Protein AF-A0A1Q9PW39-F1 (afdb_monomer_lite)

Structure (mmCIF, N/CA/C/O backbone):
data_AF-A0A1Q9PW39-F1
#
_entry.id   AF-A0A1Q9PW39-F1
#
loop_
_atom_site.group_PDB
_atom_site.id
_atom_site.type_symbol
_atom_site.label_atom_id
_atom_site.label_alt_id
_atom_site.label_comp_id
_atom_site.label_asym_id
_atom_site.label_entity_id
_atom_site.label_seq_id
_atom_site.pdbx_PDB_ins_code
_atom_site.Cartn_x
_atom_site.Cartn_y
_atom_site.Cartn_z
_atom_site.occupancy
_atom_site.B_iso_or_equiv
_atom_site.auth_seq_id
_atom_site.auth_comp_id
_atom_site.auth_asym_id
_atom_site.auth_atom_id
_atom_site.pdbx_PDB_model_num
ATOM 1 N N . MET A 1 1 ? 52.541 -20.132 -3.576 1.00 44.22 1 MET A N 1
ATOM 2 C CA . MET A 1 1 ? 51.783 -19.051 -2.914 1.00 44.22 1 MET A CA 1
ATOM 3 C C . MET A 1 1 ? 50.313 -19.283 -3.195 1.00 44.22 1 MET A C 1
ATOM 5 O O . MET A 1 1 ? 49.971 -19.613 -4.321 1.00 44.22 1 MET A O 1
ATOM 9 N N . GLN A 1 2 ? 49.521 -19.279 -2.127 1.00 35.78 2 GLN A N 1
ATOM 10 C CA . GLN A 1 2 ? 48.144 -19.759 -2.060 1.00 35.78 2 GLN A CA 1
ATOM 11 C C . GLN A 1 2 ? 47.137 -18.860 -2.798 1.00 35.78 2 GLN A C 1
ATOM 13 O O . GLN A 1 2 ? 47.379 -17.685 -3.049 1.00 35.78 2 GLN A O 1
ATOM 18 N N . SER A 1 3 ? 46.020 -19.505 -3.118 1.00 42.00 3 SER A N 1
ATOM 19 C CA . SER A 1 3 ? 44.758 -19.096 -3.737 1.00 42.00 3 SER A CA 1
ATOM 20 C C . SER A 1 3 ? 43.992 -17.9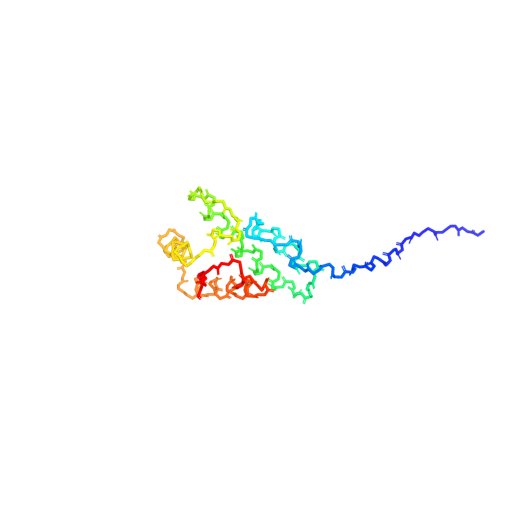39 -3.084 1.00 42.00 3 SER A C 1
ATOM 22 O O . SER A 1 3 ? 44.025 -17.797 -1.866 1.00 42.00 3 SER A O 1
ATOM 24 N N . ASN A 1 4 ? 43.208 -17.234 -3.914 1.00 40.62 4 ASN A N 1
ATOM 25 C CA . ASN A 1 4 ? 41.795 -16.819 -3.736 1.00 40.62 4 ASN A CA 1
ATOM 26 C C . ASN A 1 4 ? 41.394 -16.098 -5.055 1.00 40.62 4 ASN A C 1
ATOM 28 O O . ASN A 1 4 ? 42.031 -15.111 -5.397 1.00 40.62 4 ASN A O 1
ATOM 32 N N . LEU A 1 5 ? 40.526 -16.579 -5.967 1.00 45.62 5 LEU A N 1
ATOM 33 C CA . LEU A 1 5 ? 39.080 -16.864 -5.842 1.00 45.62 5 LEU A CA 1
ATOM 34 C C . LEU A 1 5 ? 38.441 -15.856 -4.874 1.00 45.62 5 LEU A C 1
ATOM 36 O O . LEU A 1 5 ? 38.631 -15.957 -3.671 1.00 45.62 5 LEU A O 1
ATOM 40 N N . THR A 1 6 ? 37.677 -14.854 -5.308 1.00 38.84 6 THR A N 1
ATOM 41 C CA . THR A 1 6 ? 36.295 -15.039 -5.771 1.00 38.84 6 THR A CA 1
ATOM 42 C C . THR A 1 6 ? 35.762 -13.693 -6.287 1.00 38.84 6 THR A C 1
ATOM 44 O O . THR A 1 6 ? 35.873 -12.681 -5.609 1.00 38.84 6 THR A O 1
ATOM 47 N N . SER A 1 7 ? 35.210 -13.723 -7.497 1.00 47.41 7 SER A N 1
ATOM 48 C CA . SER A 1 7 ? 34.020 -13.009 -7.976 1.00 47.41 7 SER A CA 1
ATOM 49 C C . SER A 1 7 ? 33.619 -11.684 -7.309 1.00 47.41 7 SER A C 1
ATOM 51 O O . SER A 1 7 ? 32.863 -11.678 -6.346 1.00 47.41 7 SER A O 1
ATOM 53 N N . GLU A 1 8 ? 33.907 -10.568 -7.972 1.00 41.78 8 GLU A N 1
ATOM 54 C CA . GLU A 1 8 ? 32.950 -9.460 -8.030 1.00 41.78 8 GLU A CA 1
ATOM 55 C C . GLU A 1 8 ? 32.632 -9.211 -9.499 1.00 41.78 8 GLU A C 1
ATOM 57 O O . GLU A 1 8 ? 33.194 -8.352 -10.174 1.00 41.78 8 GLU A O 1
ATOM 62 N N . GLN A 1 9 ? 31.731 -10.050 -10.018 1.00 38.16 9 GLN A N 1
ATOM 63 C CA . GLN A 1 9 ? 30.943 -9.680 -11.180 1.00 38.16 9 GLN A CA 1
ATOM 64 C C . GLN A 1 9 ? 30.216 -8.389 -10.811 1.00 38.16 9 GLN A C 1
ATOM 66 O O . GLN A 1 9 ? 29.185 -8.415 -10.139 1.00 38.16 9 GLN A O 1
ATOM 71 N N . GLN A 1 10 ? 30.760 -7.262 -11.255 1.00 41.38 10 GLN A N 1
ATOM 72 C CA . GLN A 1 10 ? 29.987 -6.052 -11.451 1.00 41.38 10 GLN A CA 1
ATOM 73 C C . GLN A 1 10 ? 28.914 -6.410 -12.480 1.00 41.38 10 GLN A C 1
ATOM 75 O O . GLN A 1 10 ? 29.132 -6.352 -13.688 1.00 41.38 10 GLN A O 1
ATOM 80 N N . LYS A 1 11 ? 27.760 -6.887 -12.001 1.00 40.84 11 LYS A N 1
ATOM 81 C CA . LYS A 1 11 ? 26.545 -6.911 -12.804 1.00 40.84 11 LYS A CA 1
ATOM 82 C C . LYS A 1 11 ? 26.178 -5.454 -13.024 1.00 40.84 11 LYS A C 1
ATOM 84 O O . LYS A 1 11 ? 25.486 -4.848 -12.209 1.00 40.84 11 LYS A O 1
ATOM 89 N N . GLU A 1 12 ? 26.672 -4.912 -14.130 1.00 35.75 12 GLU A N 1
ATOM 90 C CA . GLU A 1 12 ? 26.015 -3.842 -14.860 1.00 35.75 12 GLU A CA 1
ATOM 91 C C . GLU A 1 12 ? 24.556 -4.263 -15.051 1.00 35.75 12 GLU A C 1
ATOM 93 O O . GLU A 1 12 ? 24.194 -5.005 -15.963 1.00 35.75 12 GLU A O 1
ATOM 98 N N . THR A 1 13 ? 23.699 -3.856 -14.120 1.00 39.84 13 THR A N 1
ATOM 99 C CA . THR A 1 13 ? 22.262 -3.905 -14.323 1.00 39.84 13 THR A CA 1
ATOM 100 C C . THR A 1 13 ? 21.966 -2.739 -15.238 1.00 39.84 13 THR A C 1
ATOM 102 O O . THR A 1 13 ? 21.780 -1.601 -14.814 1.00 39.84 13 THR A O 1
ATOM 105 N N . THR A 1 14 ? 22.006 -3.003 -16.542 1.00 41.62 14 THR A N 1
ATOM 106 C CA . THR A 1 14 ? 21.404 -2.096 -17.508 1.00 41.62 14 THR A CA 1
ATOM 107 C C . THR A 1 14 ? 19.986 -1.816 -17.004 1.00 41.62 14 THR A C 1
ATOM 109 O O . THR A 1 14 ? 19.255 -2.781 -16.758 1.00 41.62 14 THR A O 1
ATOM 112 N N . PRO A 1 15 ? 19.580 -0.550 -16.798 1.00 45.84 15 PRO A N 1
ATOM 113 C CA . PRO A 1 15 ? 18.215 -0.218 -16.428 1.00 45.84 15 PRO A CA 1
ATOM 114 C C . PRO A 1 15 ? 17.318 -0.520 -17.632 1.00 45.84 15 PRO A C 1
ATOM 116 O O . PRO A 1 15 ? 16.942 0.368 -18.396 1.00 45.84 15 PRO A O 1
ATOM 119 N N . GLY A 1 16 ? 16.999 -1.803 -17.832 1.00 50.38 16 GLY A N 1
ATOM 120 C CA . GLY A 1 16 ? 15.822 -2.216 -18.577 1.00 50.38 16 GLY A CA 1
ATOM 121 C C . GLY A 1 16 ? 14.678 -1.454 -17.937 1.00 50.38 16 GLY A C 1
ATOM 122 O O . GLY A 1 16 ? 14.492 -1.540 -16.720 1.00 50.38 16 GLY A O 1
ATOM 123 N N . LYS A 1 17 ? 14.051 -0.568 -18.713 1.00 63.88 17 LYS A N 1
ATOM 124 C CA . LYS A 1 17 ? 13.195 0.491 -18.182 1.00 63.88 17 LYS A CA 1
ATOM 125 C C . LYS A 1 17 ? 12.203 -0.180 -17.244 1.00 63.88 17 LYS A C 1
ATOM 127 O O . LYS A 1 17 ? 11.577 -1.153 -17.630 1.00 63.88 17 LYS A O 1
ATOM 132 N N . ILE A 1 18 ? 12.053 0.312 -16.016 1.00 69.75 18 ILE A N 1
ATOM 133 C CA . ILE A 1 18 ? 11.127 -0.252 -15.011 1.00 69.75 18 ILE A CA 1
ATOM 134 C C . ILE A 1 18 ? 9.733 -0.539 -15.620 1.00 69.75 18 ILE A C 1
ATOM 136 O O . ILE A 1 18 ? 9.086 -1.521 -15.273 1.00 69.75 18 ILE A O 1
ATOM 140 N N . LYS A 1 19 ? 9.332 0.277 -16.605 1.00 66.38 19 LYS A N 1
ATOM 141 C CA . LYS A 1 19 ? 8.120 0.153 -17.430 1.00 66.38 19 LYS A CA 1
ATOM 142 C C . LYS A 1 19 ? 7.991 -1.150 -18.235 1.00 66.38 19 LYS A C 1
ATOM 144 O O . LYS A 1 19 ? 6.879 -1.548 -18.546 1.00 66.38 19 LYS A O 1
ATOM 149 N N . ASP A 1 20 ? 9.099 -1.803 -18.563 1.00 74.38 20 ASP A N 1
ATOM 150 C CA . ASP A 1 20 ? 9.137 -3.068 -19.304 1.00 74.38 20 ASP A CA 1
ATOM 151 C C . ASP A 1 20 ? 8.954 -4.273 -18.361 1.00 74.38 20 ASP A C 1
ATOM 153 O O . ASP A 1 20 ? 8.680 -5.383 -18.811 1.00 74.38 20 ASP A O 1
ATOM 157 N N . ARG A 1 21 ? 9.101 -4.061 -17.042 1.00 81.31 21 ARG A N 1
ATOM 158 C CA . ARG A 1 21 ? 9.002 -5.098 -15.998 1.00 81.31 21 ARG A CA 1
ATOM 159 C C . ARG A 1 21 ? 7.740 -4.983 -15.135 1.00 81.31 21 ARG A C 1
ATOM 161 O O . ARG A 1 21 ? 7.458 -5.906 -14.379 1.00 81.31 21 ARG A O 1
ATOM 168 N N . ILE A 1 22 ? 7.013 -3.865 -15.215 1.00 84.94 22 ILE A N 1
ATOM 169 C CA . ILE A 1 22 ? 5.817 -3.579 -14.411 1.00 84.94 22 ILE A CA 1
ATOM 170 C C . ILE A 1 22 ? 4.678 -3.133 -15.335 1.00 84.94 22 ILE A C 1
ATOM 172 O O . ILE A 1 22 ? 4.841 -2.212 -16.131 1.00 84.94 22 ILE A O 1
ATOM 176 N N . ASN A 1 23 ? 3.512 -3.762 -15.194 1.00 86.00 23 ASN A N 1
ATOM 177 C CA . ASN A 1 23 ? 2.263 -3.420 -15.883 1.00 86.00 23 ASN A CA 1
ATOM 178 C C . ASN A 1 23 ? 1.059 -3.512 -14.918 1.00 86.00 23 ASN A C 1
ATOM 180 O O . ASN A 1 23 ? 1.236 -3.844 -13.748 1.00 86.00 23 ASN A O 1
ATOM 184 N N . GLY A 1 24 ? -0.161 -3.238 -15.399 1.00 85.62 24 GLY A N 1
ATOM 185 C CA . GLY A 1 24 ? -1.390 -3.284 -14.586 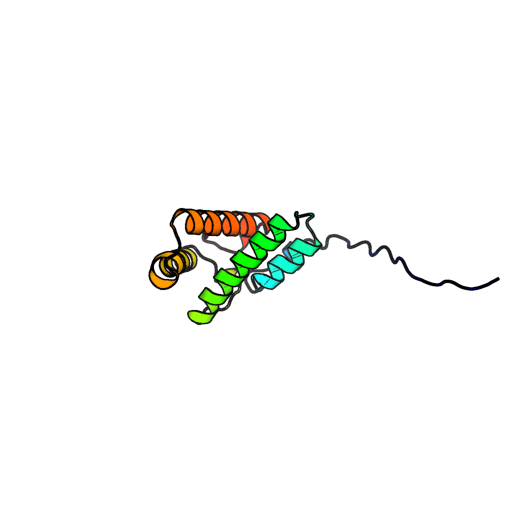1.00 85.62 24 GLY A CA 1
ATOM 186 C C . GLY A 1 24 ? -1.647 -4.627 -13.887 1.00 85.62 24 GLY A C 1
ATOM 187 O O . GLY A 1 24 ? -2.068 -4.647 -12.733 1.00 85.62 24 GLY A O 1
ATOM 188 N N . ASN A 1 25 ? -1.268 -5.737 -14.527 1.00 90.00 25 ASN A N 1
ATOM 189 C CA . ASN A 1 25 ? -1.411 -7.098 -13.995 1.00 90.00 25 ASN A CA 1
ATOM 190 C C . ASN A 1 25 ? -0.278 -7.509 -13.046 1.00 90.00 25 ASN A C 1
ATOM 192 O O . ASN A 1 25 ? -0.268 -8.619 -12.519 1.00 90.00 25 ASN A O 1
ATOM 196 N N . SER A 1 26 ? 0.723 -6.652 -12.850 1.00 91.31 26 SER A N 1
ATOM 197 C CA . SER A 1 26 ? 1.806 -6.942 -11.917 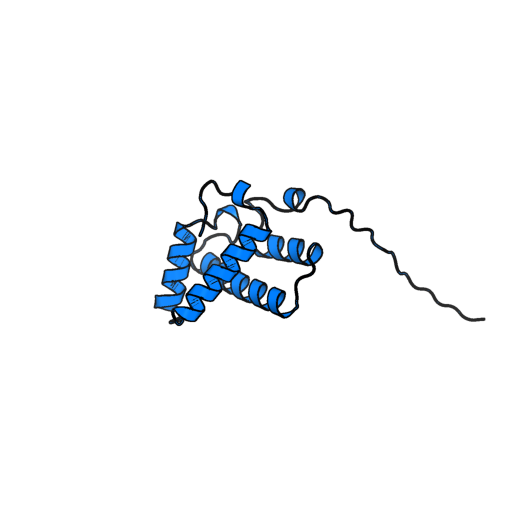1.00 91.31 26 SER A CA 1
ATOM 198 C C . SER A 1 26 ? 1.308 -6.763 -10.489 1.00 91.31 26 SER A C 1
ATOM 200 O O . SER A 1 26 ? 0.614 -5.789 -10.180 1.00 91.31 26 SER A O 1
ATOM 202 N N . SER A 1 27 ? 1.691 -7.683 -9.601 1.00 94.12 27 SER A N 1
ATOM 203 C CA . SER A 1 27 ? 1.381 -7.531 -8.183 1.00 94.12 27 SER A CA 1
ATOM 204 C C . SER A 1 27 ? 2.061 -6.287 -7.616 1.00 94.12 27 SER A C 1
ATOM 206 O O . SER A 1 27 ? 3.173 -5.913 -8.010 1.00 94.12 27 SER A O 1
ATOM 208 N N . ILE A 1 28 ? 1.407 -5.642 -6.654 1.00 92.38 28 ILE A N 1
ATOM 209 C CA . ILE A 1 28 ? 1.965 -4.461 -5.995 1.00 92.38 28 ILE A CA 1
ATOM 210 C C . ILE A 1 28 ? 3.285 -4.780 -5.266 1.00 92.38 28 ILE A C 1
ATOM 212 O O . ILE A 1 28 ? 4.193 -3.944 -5.232 1.00 92.38 28 ILE A O 1
ATOM 216 N N . ARG A 1 29 ? 3.435 -6.005 -4.739 1.00 94.62 29 ARG A N 1
ATOM 217 C CA . ARG A 1 29 ? 4.688 -6.490 -4.143 1.00 94.62 29 ARG A CA 1
ATOM 218 C C . ARG A 1 29 ? 5.815 -6.585 -5.158 1.00 94.62 29 ARG A C 1
ATOM 220 O O . ARG A 1 29 ? 6.893 -6.059 -4.896 1.00 94.62 29 ARG A O 1
ATOM 227 N N . LEU A 1 30 ? 5.556 -7.197 -6.313 1.00 92.56 30 LEU A N 1
ATOM 228 C CA . LEU A 1 30 ? 6.547 -7.321 -7.379 1.00 92.56 30 LEU A CA 1
ATOM 229 C C . LEU A 1 30 ? 7.001 -5.936 -7.853 1.00 92.56 30 LEU A C 1
ATOM 231 O O . LEU A 1 30 ? 8.192 -5.686 -8.028 1.00 92.56 30 LEU A O 1
ATOM 235 N N . ALA A 1 31 ? 6.057 -5.004 -7.995 1.00 91.25 31 ALA A N 1
ATOM 236 C CA . ALA A 1 31 ? 6.365 -3.627 -8.351 1.00 91.25 31 ALA A CA 1
ATOM 237 C C . ALA A 1 31 ? 7.290 -2.950 -7.323 1.00 91.25 31 ALA A C 1
ATOM 239 O O . ALA A 1 31 ? 8.209 -2.217 -7.695 1.00 91.25 31 ALA A O 1
ATOM 240 N N . PHE A 1 32 ? 7.090 -3.218 -6.030 1.00 92.75 32 PHE A N 1
ATOM 241 C CA . PHE A 1 32 ? 7.965 -2.731 -4.966 1.00 92.75 32 PHE A CA 1
ATOM 242 C C . PHE A 1 32 ? 9.365 -3.342 -5.011 1.00 92.75 32 PHE A C 1
ATOM 244 O O . PHE A 1 32 ? 10.336 -2.597 -4.909 1.00 92.75 32 PHE A O 1
ATOM 251 N N . GLU A 1 33 ? 9.476 -4.653 -5.209 1.00 91.88 33 GLU A N 1
ATOM 252 C CA . GLU A 1 33 ? 10.761 -5.357 -5.309 1.00 91.88 33 GLU A CA 1
ATOM 253 C C . GLU A 1 33 ? 11.592 -4.828 -6.483 1.00 91.88 33 GLU A C 1
ATOM 255 O O . GLU A 1 33 ? 12.744 -4.430 -6.307 1.00 91.88 33 GLU A O 1
ATOM 260 N N . ILE A 1 34 ? 10.975 -4.692 -7.660 1.00 89.75 34 ILE A N 1
ATOM 261 C CA . ILE A 1 34 ? 11.627 -4.116 -8.843 1.00 89.75 34 ILE A CA 1
ATOM 262 C C . ILE A 1 34 ? 12.067 -2.674 -8.569 1.00 89.75 34 ILE A C 1
ATOM 264 O O . ILE A 1 34 ? 13.168 -2.273 -8.943 1.00 89.75 34 ILE A O 1
ATOM 268 N N . MET A 1 35 ? 11.243 -1.864 -7.906 1.00 87.38 35 MET A N 1
ATOM 269 C CA . MET A 1 35 ? 11.628 -0.491 -7.568 1.00 87.38 35 MET A CA 1
ATOM 270 C C . MET A 1 35 ? 12.766 -0.425 -6.556 1.00 87.38 35 MET A C 1
ATOM 272 O O . MET A 1 35 ? 13.631 0.440 -6.686 1.00 87.38 35 MET A O 1
ATOM 276 N N . GLN A 1 36 ? 12.784 -1.326 -5.575 1.00 89.81 36 GLN A N 1
ATOM 277 C CA . GLN A 1 36 ? 13.856 -1.434 -4.593 1.00 89.81 36 GLN A CA 1
ATOM 278 C C . GLN A 1 36 ? 15.193 -1.790 -5.259 1.00 89.81 36 GLN A C 1
ATOM 280 O O . GLN A 1 36 ? 16.219 -1.238 -4.873 1.00 89.81 36 GLN A O 1
ATOM 285 N N . GLU A 1 37 ? 15.189 -2.643 -6.287 1.00 87.25 37 GLU A N 1
ATOM 286 C CA . GLU A 1 37 ? 16.386 -2.943 -7.091 1.00 87.25 37 GLU A CA 1
ATOM 287 C C . GLU A 1 37 ? 16.909 -1.717 -7.860 1.00 87.25 37 GLU A C 1
ATOM 289 O O . GLU A 1 37 ? 18.104 -1.616 -8.124 1.00 87.25 37 GLU A O 1
ATOM 294 N N . ASN A 1 38 ? 16.021 -0.791 -8.239 1.00 81.50 38 ASN A N 1
ATOM 295 C CA . ASN A 1 38 ? 16.330 0.304 -9.166 1.00 81.50 38 ASN A CA 1
ATOM 296 C C . ASN A 1 38 ? 16.425 1.691 -8.502 1.00 81.50 38 ASN A C 1
ATOM 298 O O . ASN A 1 38 ? 16.770 2.666 -9.173 1.00 81.50 38 ASN A O 1
ATOM 302 N N . ARG A 1 39 ? 16.102 1.826 -7.209 1.00 81.12 39 ARG A N 1
ATOM 303 C CA . ARG A 1 39 ? 16.140 3.105 -6.481 1.00 81.12 39 ARG A CA 1
ATOM 304 C C . ARG A 1 39 ? 16.854 2.991 -5.140 1.00 81.12 39 ARG A C 1
ATOM 306 O O . ARG A 1 39 ? 16.588 2.104 -4.339 1.00 81.12 39 ARG A O 1
ATOM 313 N N . SER A 1 40 ? 17.678 3.992 -4.837 1.00 86.00 40 SER A N 1
ATOM 314 C CA . SER A 1 40 ? 18.356 4.129 -3.544 1.00 86.00 40 SER A CA 1
ATOM 315 C C . SER A 1 40 ? 17.438 4.762 -2.490 1.00 86.00 40 SER A C 1
ATOM 317 O O . SER A 1 40 ? 17.538 5.950 -2.183 1.00 86.00 40 SER A O 1
ATOM 319 N N . TRP A 1 41 ? 16.507 3.981 -1.943 1.00 88.31 41 TRP A N 1
ATOM 320 C CA . TRP A 1 41 ? 15.682 4.400 -0.808 1.00 88.31 41 TRP A CA 1
ATOM 321 C C . TRP A 1 41 ? 16.358 4.109 0.533 1.00 88.31 41 TRP A C 1
ATOM 323 O O . TRP A 1 41 ? 17.064 3.118 0.689 1.00 88.31 41 TRP A O 1
ATOM 333 N N . SER A 1 42 ? 16.109 4.962 1.531 1.00 93.00 42 SER A N 1
ATOM 334 C CA . SER A 1 42 ? 16.565 4.693 2.898 1.00 93.00 42 SER A CA 1
ATOM 335 C C . SER A 1 42 ? 15.864 3.458 3.479 1.00 93.00 42 SER A C 1
ATOM 337 O O . SER A 1 42 ? 14.716 3.175 3.131 1.00 93.00 42 SER A O 1
ATOM 339 N N . ASN A 1 43 ? 16.494 2.777 4.440 1.00 92.88 43 ASN A N 1
ATOM 340 C CA . ASN A 1 43 ? 15.880 1.638 5.139 1.00 92.88 43 ASN A CA 1
ATOM 341 C C . ASN A 1 43 ? 14.526 1.995 5.777 1.00 92.88 43 ASN A C 1
ATOM 343 O O . ASN A 1 43 ? 13.597 1.189 5.768 1.00 92.88 43 ASN A O 1
ATOM 347 N N . ASN A 1 44 ? 14.383 3.227 6.273 1.00 92.94 44 ASN A N 1
ATOM 348 C CA . ASN A 1 44 ? 13.123 3.717 6.834 1.00 92.94 44 ASN A CA 1
ATOM 349 C C . ASN A 1 44 ? 12.041 3.849 5.758 1.00 92.94 44 ASN A C 1
ATOM 351 O O . ASN A 1 44 ? 10.893 3.471 5.982 1.00 92.94 44 ASN A O 1
ATOM 355 N N . THR A 1 45 ? 12.407 4.349 4.578 1.00 91.12 45 THR A N 1
ATOM 356 C CA . THR A 1 45 ? 11.511 4.447 3.421 1.00 91.12 45 THR A CA 1
ATOM 357 C C . THR A 1 45 ? 11.078 3.059 2.949 1.00 91.12 45 THR A C 1
ATOM 359 O O . THR A 1 45 ? 9.885 2.836 2.757 1.00 91.12 45 THR A O 1
ATOM 362 N N . LEU A 1 46 ? 12.018 2.114 2.838 1.00 92.69 46 LEU A N 1
ATOM 363 C CA . LEU A 1 46 ? 11.739 0.723 2.467 1.00 92.69 46 LEU A CA 1
ATOM 364 C C . LEU A 1 46 ? 10.787 0.050 3.455 1.00 92.69 46 LEU A C 1
ATOM 366 O O . LEU A 1 46 ? 9.785 -0.534 3.050 1.00 92.69 46 LEU A O 1
ATOM 370 N N . SER A 1 47 ? 11.063 0.187 4.753 1.00 94.25 47 SER A N 1
ATOM 371 C CA . SER A 1 47 ? 10.204 -0.343 5.812 1.00 94.25 47 SER A CA 1
ATOM 372 C C . SER A 1 47 ? 8.806 0.281 5.763 1.00 94.25 47 SER A C 1
ATOM 374 O O . SER A 1 47 ? 7.802 -0.427 5.825 1.00 94.25 47 SER A O 1
ATOM 376 N N . SER A 1 48 ? 8.718 1.601 5.566 1.00 93.50 48 SER A N 1
ATOM 377 C CA . SER A 1 48 ? 7.440 2.303 5.433 1.00 93.50 48 SER A CA 1
ATOM 378 C C . SER A 1 48 ? 6.634 1.796 4.238 1.00 93.50 48 SER A C 1
ATOM 380 O O . SER A 1 48 ? 5.461 1.463 4.404 1.00 93.50 48 SER A O 1
ATOM 382 N N . TYR A 1 49 ? 7.236 1.694 3.050 1.00 94.12 49 TYR A N 1
ATOM 383 C CA . TYR A 1 49 ? 6.545 1.168 1.872 1.00 94.12 49 TYR A CA 1
ATOM 384 C C . TYR A 1 49 ? 6.123 -0.282 2.071 1.00 94.12 49 TYR A C 1
ATOM 386 O O . TYR A 1 49 ? 4.944 -0.583 1.919 1.00 94.12 49 TYR A O 1
ATOM 394 N N . SER A 1 50 ? 7.033 -1.153 2.506 1.00 95.00 50 SER A N 1
ATOM 395 C CA . SER A 1 50 ? 6.728 -2.568 2.712 1.00 95.00 50 SER A CA 1
ATOM 396 C C . SER A 1 50 ? 5.563 -2.772 3.686 1.00 95.00 50 SER A C 1
ATOM 398 O O . SER A 1 50 ? 4.626 -3.502 3.371 1.00 95.00 50 SER A O 1
ATOM 400 N N . ASN A 1 51 ? 5.550 -2.064 4.821 1.00 95.19 51 ASN A N 1
ATOM 401 C CA . ASN A 1 51 ? 4.472 -2.162 5.809 1.00 95.19 51 ASN A CA 1
ATOM 402 C C . ASN A 1 51 ? 3.120 -1.675 5.267 1.00 95.19 51 ASN A C 1
ATOM 404 O O . ASN A 1 51 ? 2.075 -2.240 5.598 1.00 95.19 51 ASN A O 1
ATOM 408 N N . ASN A 1 52 ? 3.118 -0.615 4.456 1.00 95.00 52 ASN A N 1
ATOM 409 C CA . ASN A 1 52 ? 1.890 -0.097 3.858 1.00 95.00 52 ASN A 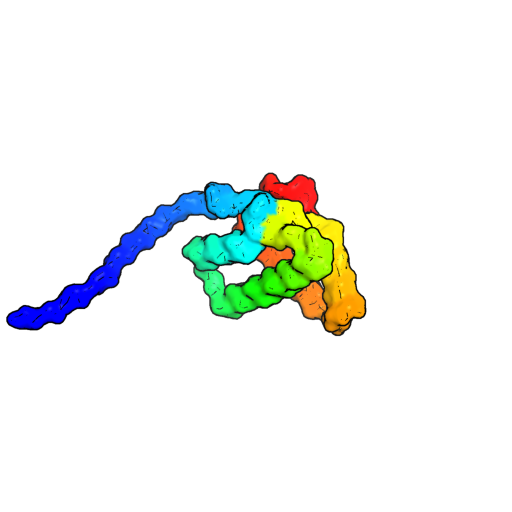CA 1
ATOM 410 C C . ASN A 1 52 ? 1.375 -0.998 2.735 1.00 95.00 52 ASN A C 1
ATOM 412 O O . ASN A 1 52 ? 0.179 -1.276 2.705 1.00 95.00 52 ASN A O 1
ATOM 416 N N . ILE A 1 53 ? 2.269 -1.533 1.903 1.00 95.56 53 ILE A N 1
ATOM 417 C CA . ILE A 1 53 ? 1.933 -2.518 0.873 1.00 95.56 53 ILE A CA 1
ATOM 418 C C . ILE A 1 53 ? 1.339 -3.764 1.526 1.00 95.56 53 ILE A C 1
ATOM 420 O O . ILE A 1 53 ? 0.234 -4.149 1.170 1.00 95.56 53 ILE A O 1
ATOM 424 N N . SER A 1 54 ? 1.977 -4.322 2.560 1.00 95.81 54 SER A N 1
ATOM 425 C CA . SER A 1 54 ? 1.433 -5.477 3.292 1.00 95.81 54 SER A CA 1
ATOM 426 C C . SER A 1 54 ? 0.039 -5.203 3.861 1.00 95.81 54 SER A C 1
ATOM 428 O O . SER A 1 54 ? -0.834 -6.068 3.834 1.00 95.81 54 SER A O 1
ATOM 430 N N . SER A 1 55 ? -0.194 -3.990 4.376 1.00 95.06 55 SER A N 1
ATOM 431 C CA . SER A 1 55 ? -1.503 -3.597 4.901 1.00 95.06 55 SER A CA 1
ATOM 432 C C . SER A 1 55 ? -2.570 -3.476 3.813 1.00 95.06 55 SER A C 1
ATOM 434 O O . SER A 1 55 ? -3.743 -3.709 4.111 1.00 95.06 55 SER A O 1
ATOM 436 N N . LEU A 1 56 ? -2.192 -3.062 2.605 1.00 95.25 56 LEU A N 1
ATOM 437 C CA . LEU A 1 56 ? -3.098 -2.963 1.470 1.00 95.25 56 LEU A CA 1
ATOM 438 C C . LEU A 1 56 ? -3.384 -4.349 0.884 1.00 95.25 56 LEU A C 1
ATOM 440 O O . LEU A 1 56 ? -4.543 -4.704 0.717 1.00 95.25 56 LEU A O 1
ATOM 444 N N . GLU A 1 57 ? -2.355 -5.172 0.677 1.00 96.31 57 GLU A N 1
ATOM 445 C CA . GLU A 1 57 ? -2.495 -6.550 0.191 1.00 96.31 57 GLU A CA 1
ATOM 446 C C . GLU A 1 57 ? -3.390 -7.382 1.107 1.00 96.31 57 GLU A C 1
ATOM 448 O O . GLU A 1 57 ? -4.300 -8.059 0.639 1.00 96.31 57 GLU A O 1
ATOM 453 N N . ALA A 1 58 ? -3.198 -7.279 2.425 1.00 96.06 58 ALA A N 1
ATOM 454 C CA . ALA A 1 58 ? -4.055 -7.960 3.389 1.00 96.06 58 ALA A CA 1
ATOM 455 C C . ALA A 1 58 ? -5.525 -7.523 3.272 1.00 96.06 58 ALA A C 1
ATOM 457 O O . ALA A 1 58 ? -6.426 -8.342 3.448 1.00 96.06 58 ALA A O 1
ATOM 458 N N . PHE A 1 59 ? -5.780 -6.245 2.974 1.00 97.00 59 PHE A N 1
ATOM 459 C CA . PHE A 1 59 ? -7.130 -5.753 2.721 1.00 97.00 59 PHE A CA 1
ATOM 460 C C . PHE A 1 59 ? -7.691 -6.294 1.400 1.00 97.00 59 PHE A C 1
ATOM 462 O O . PHE A 1 59 ? -8.817 -6.784 1.391 1.00 97.00 59 PHE A O 1
ATOM 469 N N . MET A 1 60 ? -6.917 -6.255 0.316 1.00 96.81 60 MET A N 1
ATOM 470 C CA . MET A 1 60 ? -7.349 -6.745 -0.996 1.00 96.81 60 MET A CA 1
ATOM 471 C C . MET A 1 60 ? -7.691 -8.238 -0.927 1.00 96.81 60 MET A C 1
ATOM 473 O O . MET A 1 60 ? -8.816 -8.623 -1.234 1.00 96.81 60 MET A O 1
ATOM 477 N N . LEU A 1 61 ? -6.798 -9.057 -0.363 1.00 96.94 61 LEU A N 1
ATOM 478 C CA . LEU A 1 61 ? -7.017 -10.495 -0.179 1.00 96.94 61 LEU A CA 1
ATOM 479 C C . LEU A 1 61 ? -8.230 -10.797 0.709 1.00 96.94 61 LEU A C 1
ATOM 481 O O . LEU A 1 61 ? -9.021 -11.683 0.390 1.00 96.94 61 LEU A O 1
ATOM 485 N N . LYS A 1 62 ? -8.427 -10.039 1.799 1.00 96.38 62 LYS A N 1
ATOM 486 C CA . LYS A 1 62 ? -9.615 -10.180 2.659 1.00 96.38 62 LYS A CA 1
ATOM 487 C C . LYS A 1 62 ? -10.915 -9.967 1.873 1.00 96.38 62 LYS A C 1
ATOM 489 O O . LYS A 1 62 ? -11.908 -10.630 2.159 1.00 96.38 62 LYS A O 1
ATOM 494 N N . ASN A 1 63 ? -10.911 -9.051 0.907 1.00 95.81 63 ASN A N 1
ATOM 495 C CA . ASN A 1 63 ? -12.073 -8.713 0.086 1.00 95.81 63 ASN A CA 1
ATOM 496 C C . ASN A 1 63 ? -12.106 -9.474 -1.249 1.00 95.81 63 ASN A C 1
ATOM 498 O O . ASN A 1 63 ? -12.893 -9.118 -2.117 1.00 95.81 63 ASN A O 1
ATOM 502 N N . GLN A 1 64 ? -11.284 -10.521 -1.408 1.00 96.75 64 GLN A N 1
ATOM 503 C CA . GLN A 1 64 ? -11.190 -11.321 -2.638 1.00 96.75 64 GLN A CA 1
ATOM 504 C C . GLN A 1 64 ? -10.808 -10.491 -3.879 1.00 96.75 64 GLN A C 1
ATOM 506 O O . GLN A 1 64 ? -11.146 -10.846 -5.004 1.00 96.75 64 GLN A O 1
ATOM 511 N N . ILE A 1 65 ? -10.083 -9.391 -3.669 1.00 95.25 65 ILE A N 1
ATOM 512 C CA . ILE A 1 65 ? -9.511 -8.550 -4.719 1.00 95.25 65 ILE A CA 1
ATOM 513 C C . ILE A 1 65 ? -8.070 -9.004 -4.940 1.00 95.25 65 ILE A C 1
ATOM 515 O O . ILE A 1 65 ? -7.288 -9.124 -3.992 1.00 95.25 65 ILE A O 1
ATOM 519 N N . GLU A 1 66 ? -7.699 -9.243 -6.193 1.00 96.00 66 GLU A N 1
ATOM 520 C CA . GLU A 1 66 ? -6.327 -9.607 -6.530 1.00 96.00 66 GLU A CA 1
ATOM 521 C C . GLU A 1 66 ? -5.390 -8.401 -6.322 1.00 96.00 66 GLU A C 1
ATOM 523 O O . GLU A 1 66 ? -5.703 -7.315 -6.820 1.00 96.00 66 GLU A O 1
ATOM 528 N N . PRO A 1 67 ? -4.253 -8.546 -5.610 1.00 95.56 67 PRO A N 1
ATOM 529 C CA . PRO A 1 67 ? -3.352 -7.446 -5.254 1.00 95.56 67 PRO A CA 1
ATOM 530 C C . PRO A 1 67 ? -2.459 -6.975 -6.419 1.00 95.56 67 PRO A C 1
ATOM 532 O O . PRO A 1 67 ? -1.239 -6.842 -6.281 1.00 95.56 67 PRO A O 1
ATOM 535 N N . ILE A 1 68 ? -3.066 -6.726 -7.577 1.00 93.94 68 ILE A N 1
ATOM 536 C CA . ILE A 1 68 ? -2.431 -6.180 -8.781 1.00 93.94 68 ILE A CA 1
ATOM 537 C C . ILE A 1 68 ? -2.646 -4.671 -8.887 1.00 93.94 68 ILE A C 1
ATOM 539 O O . ILE A 1 68 ? -3.582 -4.123 -8.306 1.00 93.94 68 ILE A O 1
ATOM 543 N N . ILE A 1 69 ? -1.767 -3.998 -9.629 1.00 90.50 69 ILE A N 1
ATOM 544 C CA . ILE A 1 69 ? -1.778 -2.538 -9.798 1.00 90.50 69 ILE A CA 1
ATOM 545 C C . ILE A 1 69 ? -3.112 -2.018 -10.340 1.00 90.50 69 ILE A C 1
ATOM 547 O O . ILE A 1 69 ? -3.605 -1.006 -9.851 1.00 90.50 69 ILE A O 1
ATOM 551 N N . GLU A 1 70 ? -3.690 -2.690 -11.332 1.00 89.75 70 GLU A N 1
ATOM 552 C CA . GLU A 1 70 ? -4.916 -2.246 -12.008 1.00 89.75 70 GLU A CA 1
ATOM 553 C C . GLU A 1 70 ? -6.136 -2.226 -11.076 1.00 89.75 70 GLU A C 1
ATOM 555 O O . GLU A 1 70 ? -7.006 -1.371 -11.208 1.00 89.75 70 GLU A O 1
ATOM 560 N N . ASN A 1 71 ? -6.144 -3.089 -10.058 1.00 92.56 71 ASN A N 1
ATOM 561 C CA . ASN A 1 71 ? -7.194 -3.128 -9.040 1.00 92.56 71 ASN A CA 1
ATOM 562 C C . ASN A 1 71 ? -7.036 -2.036 -7.968 1.00 92.56 71 ASN A C 1
ATOM 564 O O . ASN A 1 71 ? -7.831 -1.968 -7.028 1.00 92.56 71 ASN A O 1
ATOM 568 N N . ILE A 1 72 ? -5.997 -1.199 -8.060 1.00 90.75 72 ILE A N 1
ATOM 569 C CA . ILE A 1 72 ? -5.765 -0.083 -7.144 1.00 90.75 72 ILE A CA 1
ATOM 570 C C . ILE A 1 72 ? -6.324 1.190 -7.760 1.00 90.75 72 ILE A C 1
ATOM 572 O O . ILE A 1 72 ? -5.595 2.013 -8.311 1.00 90.75 72 ILE A O 1
ATOM 576 N N . ASP A 1 73 ? -7.636 1.351 -7.627 1.00 87.81 73 ASP A N 1
ATOM 577 C CA . ASP A 1 73 ? -8.361 2.545 -8.037 1.00 87.81 73 ASP A CA 1
ATOM 578 C C . ASP A 1 73 ? -8.856 3.366 -6.832 1.00 87.81 73 ASP A C 1
ATOM 580 O O . ASP A 1 73 ? -8.641 3.029 -5.662 1.00 87.81 73 ASP A O 1
ATOM 584 N N . PHE A 1 74 ? -9.506 4.494 -7.127 1.00 86.62 74 PHE A N 1
ATOM 585 C CA . PHE A 1 74 ? -10.015 5.400 -6.101 1.00 86.62 74 PHE A CA 1
ATOM 586 C C . PHE A 1 74 ? -11.046 4.722 -5.193 1.00 86.62 74 PHE A C 1
ATOM 588 O O . PHE A 1 74 ? -11.024 4.925 -3.979 1.00 86.62 74 PHE A O 1
ATOM 595 N N . GLU A 1 75 ? -11.943 3.913 -5.756 1.00 89.88 75 GLU A N 1
ATOM 596 C CA . GLU A 1 75 ? -13.001 3.264 -4.987 1.00 89.88 75 GLU A CA 1
ATOM 597 C C . GLU A 1 75 ? -12.417 2.233 -4.017 1.00 89.88 75 GLU A C 1
ATOM 599 O O . GLU A 1 75 ? -12.745 2.253 -2.827 1.00 89.88 75 GLU A O 1
ATOM 604 N N . MET A 1 76 ? -11.477 1.407 -4.479 1.00 92.81 76 MET A N 1
ATOM 605 C CA . MET A 1 76 ? -10.761 0.445 -3.647 1.00 92.81 76 MET A CA 1
ATOM 606 C C . MET A 1 76 ? -10.005 1.153 -2.518 1.00 92.81 76 MET A C 1
ATOM 608 O O . MET A 1 76 ? -10.104 0.752 -1.354 1.00 92.81 76 MET A O 1
ATOM 612 N N . VAL A 1 77 ? -9.325 2.267 -2.810 1.00 92.12 77 VAL A N 1
ATOM 613 C CA . VAL A 1 77 ? -8.660 3.079 -1.781 1.00 92.12 77 VAL A CA 1
ATOM 614 C C . VAL A 1 77 ? -9.663 3.622 -0.758 1.00 92.12 77 VAL A C 1
ATOM 616 O O . VAL A 1 77 ? -9.389 3.560 0.442 1.00 92.12 77 VAL A O 1
ATOM 619 N N . GLN A 1 78 ? -10.833 4.116 -1.176 1.00 93.50 78 GLN A N 1
ATOM 620 C CA . GLN A 1 78 ? -11.872 4.568 -0.239 1.00 93.50 78 GLN A CA 1
ATOM 621 C C . GLN A 1 78 ? -12.360 3.425 0.662 1.00 93.50 78 GLN A C 1
ATOM 623 O O . GLN A 1 78 ? -12.512 3.613 1.874 1.00 93.50 78 GLN A O 1
ATOM 628 N N . GLN A 1 79 ? -12.555 2.228 0.105 1.00 95.94 79 GLN A N 1
ATOM 629 C CA . GLN A 1 79 ? -12.932 1.045 0.878 1.00 95.94 79 GLN A CA 1
ATOM 630 C C . GLN A 1 79 ? -11.829 0.642 1.868 1.00 95.94 79 GLN A C 1
ATOM 632 O O . GLN A 1 79 ? -12.121 0.343 3.029 1.00 95.94 79 GLN A O 1
ATOM 637 N N . TRP A 1 80 ? -10.558 0.718 1.465 1.00 96.44 80 TRP A N 1
ATOM 638 C CA . TRP A 1 80 ? -9.426 0.472 2.356 1.00 96.44 80 TRP A CA 1
ATOM 639 C C . TRP A 1 80 ? -9.363 1.494 3.496 1.00 96.44 80 TRP A C 1
ATOM 641 O O . TRP A 1 80 ? -9.191 1.131 4.660 1.00 96.44 80 TRP A O 1
ATOM 651 N N . VAL A 1 81 ? -9.576 2.779 3.205 1.00 95.75 81 VAL A N 1
ATOM 652 C CA . VAL A 1 81 ? -9.632 3.847 4.216 1.00 95.75 81 VAL A CA 1
ATOM 653 C C . VAL A 1 81 ? -10.767 3.614 5.209 1.00 95.75 81 VAL A C 1
ATOM 655 O O . VAL A 1 81 ? -10.572 3.767 6.422 1.00 95.75 81 VAL A O 1
ATOM 658 N N . LYS A 1 82 ? -11.938 3.205 4.715 1.00 96.38 82 LYS A N 1
ATOM 659 C CA . LYS A 1 82 ? -13.072 2.820 5.554 1.00 96.38 82 LYS A CA 1
ATOM 660 C C . LYS A 1 82 ? -12.709 1.637 6.453 1.00 96.38 82 LYS A C 1
ATOM 662 O O . LYS A 1 82 ? -12.905 1.727 7.662 1.00 96.38 82 LYS A O 1
ATOM 667 N N . TYR A 1 83 ? -12.089 0.592 5.907 1.00 96.69 83 TYR A N 1
ATOM 668 C CA . TYR A 1 83 ? -11.592 -0.560 6.665 1.00 96.69 83 TYR A CA 1
ATOM 669 C C . TYR A 1 83 ? -10.607 -0.159 7.775 1.00 96.69 83 TYR A C 1
ATOM 671 O O . TYR A 1 83 ? -10.752 -0.577 8.927 1.00 96.69 83 TYR A O 1
ATOM 679 N N . LEU A 1 84 ? -9.628 0.696 7.466 1.00 96.38 84 LEU A N 1
ATOM 680 C CA . LEU A 1 84 ? -8.649 1.170 8.446 1.00 96.38 84 LEU A CA 1
ATOM 681 C C . LEU A 1 84 ? -9.318 1.937 9.597 1.00 96.38 84 LEU A C 1
ATOM 683 O O . LEU A 1 84 ? -8.954 1.766 10.763 1.00 96.38 84 LEU A O 1
ATOM 687 N N . ARG A 1 85 ? -10.318 2.766 9.283 1.00 96.69 85 ARG A N 1
ATOM 688 C CA . ARG A 1 85 ? -11.065 3.546 10.276 1.00 96.69 85 ARG A CA 1
ATOM 689 C C . ARG A 1 85 ? -12.000 2.675 11.112 1.00 96.69 85 ARG A C 1
ATOM 691 O O . ARG A 1 85 ? -12.024 2.790 12.336 1.00 96.69 85 ARG A O 1
ATOM 698 N N . GLU A 1 86 ? -12.816 1.861 10.460 1.00 96.44 86 GLU A N 1
ATOM 699 C CA . GLU A 1 86 ? -13.957 1.198 11.088 1.00 96.44 86 GLU A CA 1
ATOM 700 C C . GLU A 1 86 ? -13.584 -0.149 11.694 1.00 96.44 86 GLU A C 1
ATOM 702 O O . GLU A 1 86 ? -14.052 -0.458 12.789 1.00 96.44 86 GLU A O 1
ATOM 707 N N . GLU A 1 87 ? -12.711 -0.917 11.048 1.00 94.75 87 GLU A N 1
ATOM 708 C CA . GLU A 1 87 ? -12.327 -2.248 11.517 1.00 94.75 87 GLU A CA 1
ATOM 709 C C . GLU A 1 87 ? -10.996 -2.245 12.262 1.00 94.75 87 GLU A C 1
ATOM 711 O O . GLU A 1 87 ? -10.912 -2.767 13.371 1.00 94.75 87 GLU A O 1
ATOM 716 N N . LYS A 1 88 ? -9.952 -1.622 11.698 1.00 95.25 88 LYS A N 1
ATOM 717 C CA . LYS A 1 88 ? -8.643 -1.532 12.372 1.00 95.25 88 LYS A CA 1
ATOM 718 C C . LYS A 1 88 ? -8.593 -0.467 13.467 1.00 95.25 88 LYS A C 1
ATOM 720 O O . LYS A 1 88 ? -7.632 -0.445 14.233 1.00 95.25 88 LYS A O 1
ATOM 725 N N . LYS A 1 89 ? -9.609 0.402 13.548 1.00 96.19 89 LYS A N 1
ATOM 726 C CA . LYS A 1 89 ? -9.698 1.517 14.508 1.00 96.19 89 LYS A CA 1
ATOM 727 C C . LYS A 1 89 ? -8.450 2.410 14.496 1.00 96.19 89 LYS A C 1
ATOM 729 O O . LYS A 1 89 ? -8.043 2.948 15.527 1.00 96.19 89 LYS A O 1
ATOM 734 N N . GLU A 1 90 ? -7.822 2.569 13.331 1.00 96.31 90 GLU A N 1
ATOM 735 C CA . GLU A 1 90 ? -6.633 3.403 13.209 1.00 96.31 90 GLU A CA 1
ATOM 736 C C . GLU A 1 90 ? -6.972 4.888 13.375 1.00 96.31 90 GLU A C 1
ATOM 738 O O . GLU A 1 90 ? -8.028 5.381 12.972 1.00 96.31 90 GLU A O 1
ATOM 743 N N . LYS A 1 91 ? -6.03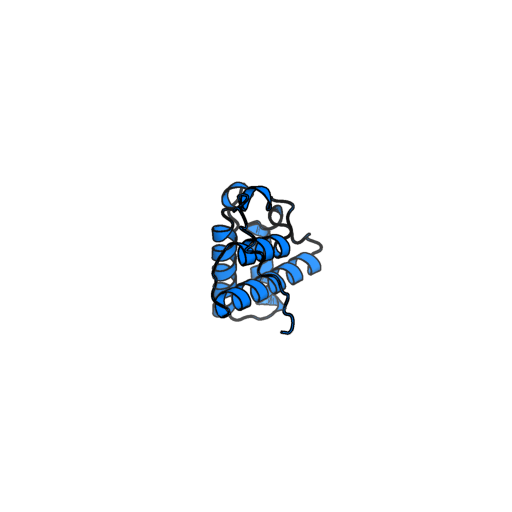1 5.639 13.955 1.00 96.44 91 LYS A N 1
ATOM 744 C CA . LYS A 1 91 ? -6.172 7.088 14.125 1.00 96.44 91 LYS A CA 1
ATOM 745 C C . LYS A 1 91 ? -6.127 7.778 12.763 1.00 96.44 91 LYS A C 1
ATOM 747 O O . LYS A 1 91 ? -5.285 7.455 11.928 1.00 96.44 91 LYS A O 1
ATOM 752 N N . SER A 1 92 ? -6.919 8.837 12.587 1.00 94.88 92 SER A N 1
ATOM 753 C CA . SER A 1 92 ? -6.959 9.627 11.344 1.00 94.88 92 SER A CA 1
ATOM 754 C C . SER A 1 92 ? -5.581 10.106 10.870 1.00 94.88 92 SER A C 1
ATOM 756 O O . SER A 1 92 ? -5.333 10.161 9.669 1.00 94.88 92 SER A O 1
ATOM 758 N N . LYS A 1 93 ? -4.668 10.434 11.797 1.00 96.06 93 LYS A N 1
ATOM 759 C CA . LYS A 1 93 ? -3.281 10.808 11.468 1.00 96.06 93 LYS A CA 1
ATOM 760 C C . LYS A 1 93 ? -2.528 9.657 10.794 1.00 96.06 93 LYS A C 1
ATOM 762 O O . LYS A 1 93 ? -1.867 9.887 9.787 1.00 96.06 93 LYS A O 1
ATOM 767 N N . THR A 1 94 ? -2.654 8.445 11.328 1.00 94.69 94 THR A N 1
ATOM 768 C CA . THR A 1 94 ? -2.030 7.238 10.774 1.00 94.69 94 THR A CA 1
ATOM 769 C C . THR A 1 94 ? -2.599 6.937 9.396 1.00 94.69 94 THR A C 1
ATOM 771 O O . THR A 1 94 ? -1.836 6.800 8.450 1.00 94.69 94 THR A O 1
ATOM 774 N N . ILE A 1 95 ? -3.926 6.969 9.244 1.00 94.38 95 ILE A N 1
ATOM 775 C CA . ILE A 1 95 ? -4.594 6.736 7.955 1.00 94.38 95 ILE A CA 1
ATOM 776 C C . ILE A 1 95 ? -4.083 7.717 6.889 1.00 94.38 95 ILE A C 1
ATOM 778 O O . ILE A 1 95 ? -3.684 7.296 5.807 1.00 94.38 95 ILE A O 1
ATOM 782 N N . LYS A 1 96 ? -4.001 9.018 7.207 1.00 93.69 96 LYS A N 1
ATOM 783 C CA . LYS A 1 96 ? -3.435 10.025 6.291 1.00 93.69 96 LYS A CA 1
ATOM 784 C C . LYS A 1 96 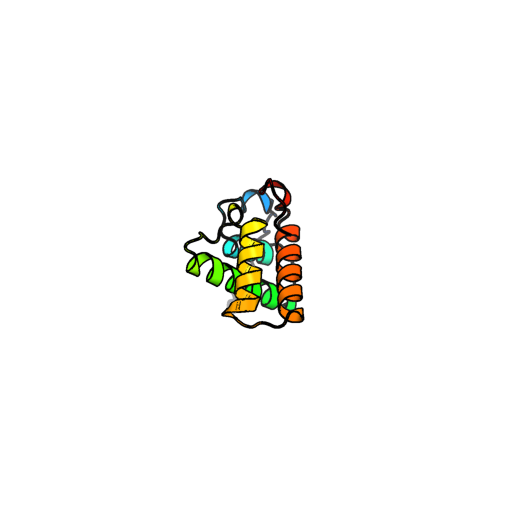? -1.989 9.713 5.895 1.00 93.69 96 LYS A C 1
ATOM 786 O O . LYS A 1 96 ? -1.634 9.880 4.733 1.00 93.69 96 LYS A O 1
ATOM 791 N N . GLN A 1 97 ? -1.164 9.255 6.837 1.00 94.25 97 GLN A N 1
ATOM 792 C CA . GLN A 1 97 ? 0.218 8.860 6.550 1.00 94.25 97 GLN A CA 1
ATOM 793 C C . GLN A 1 97 ? 0.285 7.643 5.621 1.00 94.25 97 GLN A C 1
ATOM 795 O O . GLN A 1 97 ? 1.100 7.642 4.702 1.00 94.25 97 GLN A O 1
ATOM 800 N N . ARG A 1 98 ? -0.585 6.642 5.810 1.00 94.06 98 ARG A N 1
ATOM 801 C CA . ARG A 1 98 ? -0.663 5.472 4.921 1.00 94.06 98 ARG A CA 1
ATOM 802 C C . ARG A 1 98 ? -1.046 5.864 3.497 1.00 94.06 98 ARG A C 1
ATOM 804 O O . ARG A 1 98 ? -0.360 5.473 2.559 1.00 94.06 98 ARG A O 1
ATOM 811 N N . ILE A 1 99 ? -2.083 6.693 3.350 1.00 92.62 99 ILE A N 1
ATOM 812 C CA . ILE A 1 99 ? -2.533 7.228 2.055 1.00 92.62 99 ILE A CA 1
ATOM 813 C C . ILE A 1 99 ? -1.394 7.989 1.368 1.00 92.62 99 ILE A C 1
ATOM 815 O O . ILE A 1 99 ? -1.072 7.705 0.220 1.00 92.62 99 ILE A O 1
ATOM 819 N N . ALA A 1 100 ? -0.734 8.912 2.077 1.00 90.88 100 ALA A N 1
ATOM 820 C CA . ALA A 1 100 ? 0.380 9.680 1.522 1.00 90.88 100 ALA A CA 1
ATOM 821 C C . ALA A 1 100 ? 1.553 8.778 1.095 1.00 90.88 100 ALA A C 1
ATOM 823 O O . ALA A 1 100 ? 2.162 8.998 0.049 1.00 90.88 100 ALA A O 1
ATOM 824 N N . CYS A 1 101 ? 1.849 7.740 1.881 1.00 92.50 101 CYS A N 1
ATOM 825 C CA . CYS A 1 101 ? 2.895 6.769 1.578 1.00 92.50 101 CYS A CA 1
ATOM 826 C C . CYS A 1 101 ? 2.576 5.975 0.303 1.00 92.50 101 CYS A C 1
ATOM 828 O O . CYS A 1 101 ? 3.427 5.888 -0.583 1.00 92.50 101 CYS A O 1
ATOM 830 N N . MET A 1 102 ? 1.349 5.461 0.173 1.00 91.56 102 MET A N 1
ATOM 831 C CA . MET A 1 102 ? 0.916 4.719 -1.015 1.00 91.56 102 MET A CA 1
ATOM 832 C C . MET A 1 102 ? 0.807 5.607 -2.255 1.00 91.56 102 MET A C 1
ATOM 834 O O . MET A 1 102 ? 1.245 5.200 -3.326 1.00 91.56 102 MET A O 1
ATOM 838 N N . SER A 1 103 ? 0.311 6.837 -2.112 1.00 89.38 103 SER A N 1
ATOM 839 C CA . SER A 1 103 ? 0.264 7.818 -3.200 1.00 89.38 103 SER A CA 1
ATOM 840 C C . SER A 1 103 ? 1.668 8.128 -3.730 1.00 89.38 103 SER A C 1
ATOM 842 O O . SER A 1 103 ? 1.918 8.018 -4.931 1.00 89.38 103 SER A O 1
ATOM 844 N N . SER A 1 104 ? 2.628 8.386 -2.833 1.00 89.06 104 SER A N 1
ATOM 845 C CA . SER A 1 104 ? 4.040 8.572 -3.195 1.00 89.06 104 SER A CA 1
ATOM 846 C C . SER A 1 104 ? 4.620 7.341 -3.899 1.00 89.06 104 SER A C 1
ATOM 848 O O . SER A 1 104 ? 5.317 7.468 -4.907 1.00 89.06 104 SER A O 1
ATOM 850 N N . PHE A 1 105 ? 4.320 6.140 -3.398 1.00 88.50 105 PHE A N 1
ATOM 851 C CA . PHE A 1 105 ? 4.789 4.893 -3.995 1.00 88.50 105 PHE A CA 1
ATOM 852 C C . PHE A 1 105 ? 4.248 4.695 -5.420 1.00 88.50 105 PHE A C 1
ATOM 854 O O . PHE A 1 105 ? 5.041 4.535 -6.350 1.00 88.50 105 PHE A O 1
ATOM 861 N N . LEU A 1 106 ? 2.932 4.793 -5.627 1.00 84.75 106 LEU A N 1
ATOM 862 C CA . LEU A 1 106 ? 2.316 4.643 -6.952 1.00 84.75 106 LEU A CA 1
ATOM 863 C C . LEU A 1 106 ? 2.764 5.736 -7.930 1.00 84.75 106 LEU A C 1
ATOM 865 O O . LEU A 1 106 ? 3.010 5.461 -9.106 1.00 84.75 106 LEU A O 1
ATOM 869 N N . HIS A 1 107 ? 2.954 6.965 -7.444 1.00 83.19 107 HIS A N 1
ATOM 870 C CA . HIS A 1 107 ? 3.548 8.032 -8.242 1.00 83.19 107 HIS A CA 1
ATOM 871 C C . HIS A 1 107 ? 4.987 7.695 -8.657 1.00 83.19 107 HIS A C 1
ATOM 873 O O . HIS A 1 107 ? 5.355 7.874 -9.816 1.00 83.19 107 HIS A O 1
ATOM 879 N N . SER A 1 108 ? 5.796 7.136 -7.750 1.00 79.88 108 SER A N 1
ATOM 880 C CA . SER A 1 108 ? 7.185 6.762 -8.043 1.00 79.88 108 SER A CA 1
ATOM 881 C C . SER A 1 108 ? 7.316 5.653 -9.092 1.00 79.88 108 SER A C 1
ATOM 883 O O . SER A 1 108 ? 8.301 5.639 -9.839 1.00 79.88 108 SER A O 1
ATOM 885 N N . LEU A 1 109 ? 6.313 4.774 -9.182 1.00 75.44 109 LEU A N 1
ATOM 886 C CA . LEU A 1 109 ? 6.193 3.748 -10.217 1.00 75.44 109 LEU A CA 1
ATOM 887 C C . LEU A 1 109 ? 5.825 4.332 -11.594 1.00 75.44 109 LEU A C 1
ATOM 889 O O . LEU A 1 109 ? 5.847 3.617 -12.593 1.00 75.44 109 LEU A O 1
ATOM 893 N N . ASN A 1 110 ? 5.523 5.634 -11.672 1.00 67.50 110 ASN A N 1
ATOM 894 C CA . ASN A 1 110 ? 5.074 6.314 -12.887 1.00 67.50 110 ASN A CA 1
ATOM 895 C C . ASN A 1 110 ? 3.797 5.671 -13.472 1.00 67.50 110 ASN A C 1
ATOM 897 O O . ASN A 1 110 ? 3.568 5.706 -14.682 1.00 67.50 110 ASN A O 1
ATOM 901 N N . LEU A 1 111 ? 2.972 5.068 -12.600 1.00 59.78 111 LEU A N 1
ATOM 902 C CA . LEU A 1 111 ? 1.792 4.278 -12.973 1.00 59.78 111 LEU A CA 1
ATOM 903 C C . LEU A 1 111 ? 0.563 5.102 -13.341 1.00 59.78 111 LEU A C 1
ATOM 905 O O . LEU A 1 111 ? -0.465 4.533 -13.687 1.00 59.78 111 LEU A O 1
ATOM 909 N N . TRP A 1 112 ? 0.682 6.428 -13.362 1.00 50.41 112 TRP A N 1
ATOM 910 C CA . TRP A 1 112 ? -0.356 7.330 -13.870 1.00 50.41 112 TRP A CA 1
ATOM 911 C C . TRP A 1 112 ? -0.746 7.021 -15.329 1.00 50.41 112 TRP A C 1
ATOM 913 O O . TRP A 1 112 ? -1.744 7.529 -15.818 1.00 50.41 112 TRP A O 1
ATOM 923 N N . VAL A 1 113 ? 0.040 6.186 -16.018 1.00 47.34 113 VAL A N 1
ATOM 924 C CA . VAL A 1 113 ? -0.218 5.693 -17.375 1.00 47.34 113 VAL A CA 1
ATOM 925 C C . VAL A 1 113 ? -1.086 4.422 -17.409 1.00 47.34 113 VAL A C 1
ATOM 927 O O . VAL A 1 113 ? -1.700 4.163 -18.435 1.00 47.34 113 VAL A O 1
ATOM 930 N N . TYR A 1 114 ? -1.155 3.628 -16.333 1.00 48.75 114 TYR A N 1
ATOM 931 C CA . TYR A 1 114 ? -1.808 2.304 -16.353 1.00 48.75 114 TYR A CA 1
ATOM 932 C C . TYR A 1 114 ? -3.175 2.257 -15.663 1.00 48.75 114 TYR A C 1
ATOM 934 O O . TYR A 1 114 ? -3.895 1.285 -15.849 1.00 48.75 114 TYR A O 1
ATOM 942 N N . SER A 1 115 ? -3.554 3.286 -14.901 1.00 47.09 115 SER A N 1
ATOM 943 C CA . SER A 1 115 ? -4.928 3.448 -14.415 1.00 47.09 115 SER A CA 1
ATOM 944 C C . SER A 1 115 ? -5.559 4.669 -15.081 1.00 47.09 115 SER A C 1
ATOM 946 O O . SER A 1 115 ? -5.074 5.784 -14.889 1.00 47.09 115 SER A O 1
ATOM 948 N N . GLU A 1 116 ? -6.676 4.503 -15.792 1.00 49.53 116 GLU A N 1
ATOM 949 C CA . GLU A 1 116 ? -7.461 5.632 -16.336 1.00 49.53 116 GLU A CA 1
ATOM 950 C C . GLU A 1 116 ? -8.042 6.547 -15.237 1.00 49.53 116 GLU A C 1
ATOM 952 O O . GLU A 1 116 ? -8.603 7.606 -15.519 1.00 49.53 116 GLU A O 1
ATOM 957 N N . ARG A 1 117 ? -7.928 6.141 -13.966 1.00 52.62 117 ARG A N 1
ATOM 958 C CA . ARG A 1 117 ? -8.461 6.832 -12.793 1.00 52.62 117 ARG A CA 1
ATOM 959 C C . ARG A 1 117 ? -7.384 6.916 -11.723 1.00 52.62 117 ARG A C 1
ATOM 961 O O . ARG A 1 117 ? -6.892 5.896 -11.262 1.00 52.62 117 ARG A O 1
ATOM 968 N N . THR A 1 118 ? -7.027 8.127 -11.316 1.00 58.94 118 THR A N 1
ATOM 969 C CA . THR A 1 118 ? -6.054 8.364 -10.247 1.00 58.94 118 THR A CA 1
ATOM 970 C C . THR A 1 118 ? -6.592 7.832 -8.913 1.00 58.94 118 THR A C 1
ATOM 972 O O . THR A 1 118 ? -7.658 8.277 -8.485 1.00 58.94 118 THR A O 1
ATOM 975 N N . PRO A 1 119 ? -5.890 6.910 -8.230 1.00 58.25 119 PRO A N 1
ATOM 976 C CA . PRO A 1 119 ? -6.400 6.299 -7.001 1.00 58.25 119 PRO A CA 1
ATOM 977 C C . PRO A 1 119 ? -6.408 7.222 -5.772 1.00 58.25 119 PRO A C 1
ATOM 979 O O . PRO A 1 119 ? -7.014 6.874 -4.758 1.00 58.25 119 PRO A O 1
ATOM 982 N N . PHE A 1 120 ? -5.745 8.381 -5.842 1.00 59.03 120 PHE A N 1
ATOM 983 C CA . PHE A 1 120 ? -5.562 9.325 -4.735 1.00 59.03 120 PHE A CA 1
ATOM 984 C C . PHE A 1 120 ? -5.817 10.767 -5.158 1.00 59.03 120 PHE A C 1
ATOM 986 O O . PHE A 1 120 ? -5.413 11.113 -6.291 1.00 59.03 120 PHE A O 1
#

Secondary structure (DSSP, 8-state):
-----------------HHHH--TTSBHHHHHHHHHHHS---HHHHHHHHHHHHHHHHHHHHTT---BGGG--HHHHHHHHHHHHHTS---HHHHHHHHHHHHHHHHHTTGGGT-SS---

pLDDT: mean 81.2, std 19.67, range [35.75, 97.0]

Sequence (120 aa):
MQSNLTSEQQKETTPGKIKDRINGNSSIRLAFEIMQENRSWSNNTLSSYSNNISSLEAFMLKNQIEPIIENIDFEMVQQWVKYLREEKKEKSKTIKQRIACMSSFLHSLNLWVYSERTPF

Radius of gyration: 17.76 Å; chains: 1; bounding box: 66×31×34 Å

Foldseek 3Di:
DDDDDDDDPPPPPPCPDLVVVAAQQDAPVSNLVSVVVVDDDDPVLNVLLVVLLVLLCVLCVVVVHGRGNQSLAQVSLVVSLCCCCPPVVDDPVVSVSSVVSVLVSCVSSVCCVRYPHRND